Protein AF-A0AA37K1P3-F1 (afdb_monomer_lite)

Secondary structure (DSSP, 8-state):
-PPPPHHHHHHSSSSEEEHHHHHHHHTS-HHHHHHHHTT-SSPPPSS--EEEETTEEEEEHHHHHHHHHHHHHTT--

pLDDT: mean 85.51, std 9.99, range [45.59, 94.88]

Structure (mmCIF, N/CA/C/O backbone):
data_AF-A0AA37K1P3-F1
#
_entry.id   AF-A0AA37K1P3-F1
#
loop_
_atom_site.group_PDB
_atom_site.id
_atom_site.type_symbol
_atom_site.label_atom_id
_atom_site.label_alt_id
_atom_site.label_comp_id
_atom_site.label_asym_id
_atom_site.label_entity_id
_atom_site.label_seq_id
_atom_site.pdbx_PDB_ins_code
_atom_site.Cartn_x
_atom_site.Cartn_y
_atom_site.Cartn_z
_atom_site.occupancy
_atom_site.B_iso_or_equiv
_atom_site.auth_seq_id
_atom_site.auth_comp_id
_atom_site.auth_asym_id
_atom_site.auth_atom_id
_atom_site.pdbx_PDB_model_num
ATOM 1 N N . MET A 1 1 ? -14.006 2.644 -10.538 1.00 53.31 1 MET A N 1
ATOM 2 C CA . MET A 1 1 ? -13.062 1.610 -10.053 1.00 53.31 1 MET A CA 1
ATOM 3 C C . MET A 1 1 ? -13.824 0.671 -9.139 1.00 53.31 1 MET A C 1
ATOM 5 O O . MET A 1 1 ? -14.499 1.162 -8.244 1.00 53.31 1 MET A O 1
ATOM 9 N N . ALA A 1 2 ? -13.787 -0.638 -9.398 1.00 63.41 2 ALA A N 1
ATOM 10 C CA . ALA A 1 2 ? -14.388 -1.626 -8.504 1.00 63.41 2 ALA A CA 1
ATOM 11 C C . ALA A 1 2 ? -13.604 -1.657 -7.183 1.00 63.41 2 ALA A C 1
ATOM 13 O O . ALA A 1 2 ? -12.373 -1.598 -7.208 1.00 63.41 2 ALA A O 1
ATOM 14 N N . ARG A 1 3 ? -14.303 -1.699 -6.042 1.00 76.88 3 ARG A N 1
ATOM 15 C CA . ARG A 1 3 ? -13.641 -1.889 -4.749 1.00 76.88 3 ARG A CA 1
ATOM 16 C C . ARG A 1 3 ? -13.119 -3.321 -4.667 1.00 76.88 3 ARG A C 1
ATOM 18 O O . ARG A 1 3 ? -13.881 -4.237 -4.952 1.00 76.88 3 ARG A O 1
ATOM 25 N N . LYS A 1 4 ? -11.854 -3.486 -4.277 1.00 86.25 4 LYS A N 1
ATOM 26 C CA . LYS A 1 4 ? -11.280 -4.799 -3.955 1.00 86.25 4 LYS A CA 1
ATOM 27 C C . LYS A 1 4 ? -11.457 -5.094 -2.473 1.00 86.25 4 LYS A C 1
ATOM 29 O O . LYS A 1 4 ? -11.324 -4.199 -1.642 1.00 86.25 4 LYS A O 1
ATOM 34 N N . THR A 1 5 ? -11.740 -6.342 -2.147 1.00 89.50 5 THR A N 1
ATOM 35 C CA . THR A 1 5 ? -11.756 -6.856 -0.773 1.00 89.50 5 THR A CA 1
ATOM 36 C C . THR A 1 5 ? -10.343 -7.204 -0.298 1.00 89.50 5 THR A C 1
ATOM 38 O O . THR A 1 5 ? -9.425 -7.348 -1.107 1.00 89.50 5 THR A O 1
ATOM 41 N N . LEU A 1 6 ? -10.143 -7.349 1.016 1.00 89.81 6 LEU A N 1
ATOM 42 C CA . LEU A 1 6 ? -8.846 -7.757 1.568 1.00 89.81 6 LEU A CA 1
ATOM 43 C C . LEU A 1 6 ? -8.434 -9.169 1.110 1.00 89.81 6 LEU A C 1
ATOM 45 O O . LEU A 1 6 ? -7.251 -9.420 0.879 1.00 89.81 6 LEU A O 1
ATOM 49 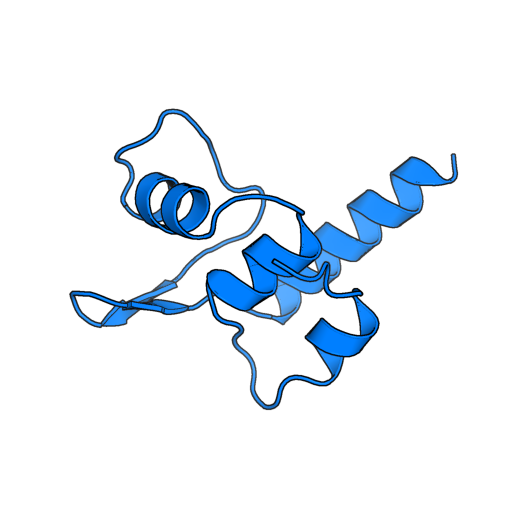N N . ASP A 1 7 ? -9.403 -10.066 0.926 1.00 90.00 7 ASP A N 1
ATOM 50 C CA . ASP A 1 7 ? -9.171 -11.423 0.421 1.00 90.00 7 ASP A CA 1
ATOM 51 C C . ASP A 1 7 ? -8.617 -11.416 -1.014 1.00 90.00 7 ASP A C 1
ATOM 53 O O . ASP A 1 7 ? -7.594 -12.039 -1.301 1.00 90.00 7 ASP A O 1
ATOM 57 N N . GLU A 1 8 ? -9.180 -10.581 -1.891 1.00 91.88 8 GLU A N 1
ATOM 58 C CA . GLU A 1 8 ? -8.653 -10.401 -3.249 1.00 91.88 8 GLU A CA 1
ATOM 59 C C . GLU A 1 8 ? -7.223 -9.855 -3.253 1.00 91.88 8 GLU A C 1
ATOM 61 O O . GLU A 1 8 ? -6.422 -10.226 -4.110 1.00 91.88 8 GLU A O 1
ATOM 66 N N . ILE A 1 9 ? -6.878 -8.981 -2.301 1.00 91.81 9 ILE A N 1
ATOM 67 C CA . ILE A 1 9 ? -5.508 -8.479 -2.146 1.00 91.81 9 ILE A CA 1
ATOM 68 C C . ILE A 1 9 ? -4.564 -9.606 -1.710 1.00 91.81 9 ILE A C 1
ATOM 70 O O . ILE A 1 9 ? -3.448 -9.699 -2.226 1.00 91.81 9 ILE A O 1
ATOM 74 N N . ARG A 1 10 ? -5.001 -10.489 -0.803 1.00 91.06 10 ARG A N 1
ATOM 75 C CA . ARG A 1 10 ? -4.225 -11.660 -0.353 1.00 91.06 10 ARG A CA 1
ATOM 76 C C . ARG A 1 10 ? -3.930 -12.618 -1.500 1.00 91.06 10 ARG A C 1
ATOM 78 O O . ARG A 1 10 ? -2.786 -13.073 -1.611 1.00 91.06 10 ARG A O 1
ATOM 85 N N . ALA A 1 11 ? -4.919 -12.839 -2.365 1.00 92.62 11 ALA A N 1
ATOM 86 C CA . ALA A 1 11 ? -4.837 -13.714 -3.529 1.00 92.62 11 ALA A CA 1
ATOM 87 C C . ALA A 1 11 ? -3.865 -13.225 -4.623 1.00 92.62 11 ALA A C 1
ATOM 89 O O . ALA A 1 11 ? -3.467 -14.015 -5.479 1.00 92.62 11 ALA A O 1
ATOM 90 N N . ILE A 1 12 ? -3.437 -11.952 -4.608 1.00 90.50 12 ILE A N 1
ATOM 91 C CA . ILE A 1 12 ? -2.451 -11.437 -5.572 1.00 90.50 12 ILE A CA 1
ATOM 92 C C . ILE A 1 12 ? -1.118 -12.182 -5.391 1.00 90.50 12 ILE A C 1
ATOM 94 O O . ILE A 1 12 ? -0.567 -12.182 -4.285 1.00 90.50 12 ILE A O 1
ATOM 98 N N . PRO A 1 13 ? -0.550 -12.789 -6.447 1.00 90.06 13 PRO A N 1
ATOM 99 C CA . PRO A 1 13 ? 0.710 -13.509 -6.337 1.00 90.06 13 PRO A CA 1
ATOM 100 C C . PRO A 1 13 ? 1.880 -12.570 -6.014 1.00 90.06 13 PRO A C 1
ATOM 102 O O . PRO A 1 13 ? 1.968 -11.447 -6.508 1.00 90.06 13 PRO A O 1
ATOM 105 N N . GLY A 1 14 ? 2.817 -13.073 -5.210 1.00 90.38 14 GLY A N 1
ATOM 106 C CA . GLY A 1 14 ? 4.035 -12.360 -4.828 1.00 90.38 14 GLY A CA 1
ATOM 107 C C . GLY A 1 14 ? 3.908 -11.496 -3.562 1.00 90.38 14 GLY A C 1
ATOM 108 O O . GLY A 1 14 ? 2.831 -11.379 -2.970 1.00 90.38 14 GLY A O 1
ATOM 109 N N . PRO A 1 15 ? 5.029 -10.904 -3.108 1.00 93.38 15 PRO A N 1
ATOM 110 C CA . PRO A 1 15 ? 5.092 -10.144 -1.858 1.00 93.38 15 PRO A CA 1
ATOM 111 C C . PRO A 1 15 ? 4.676 -8.674 -2.010 1.00 93.38 15 PRO A C 1
ATOM 113 O O . PRO A 1 15 ? 4.740 -7.918 -1.043 1.00 93.38 15 PRO A O 1
ATOM 116 N N . TYR A 1 16 ? 4.249 -8.254 -3.204 1.00 93.75 16 TYR A N 1
ATOM 117 C CA . TYR A 1 16 ? 3.947 -6.862 -3.526 1.00 93.75 16 TYR A CA 1
ATOM 118 C C . TYR A 1 16 ? 2.599 -6.718 -4.223 1.00 93.75 16 TYR A C 1
ATOM 120 O O . TYR A 1 16 ? 2.205 -7.579 -5.004 1.00 93.75 16 TYR A O 1
ATOM 128 N N . ILE A 1 17 ? 1.945 -5.581 -4.002 1.00 93.12 17 ILE A N 1
ATOM 129 C CA . ILE A 1 17 ? 0.749 -5.157 -4.734 1.00 93.12 17 ILE A CA 1
ATOM 130 C C . ILE A 1 17 ? 0.997 -3.823 -5.435 1.00 93.12 17 ILE A C 1
ATOM 132 O O . ILE A 1 17 ? 1.911 -3.065 -5.087 1.00 93.12 17 ILE A O 1
ATOM 136 N N . SER A 1 18 ? 0.188 -3.527 -6.450 1.00 91.56 18 SER A N 1
ATOM 137 C CA . SER A 1 18 ? 0.279 -2.254 -7.156 1.00 91.56 18 SER A CA 1
ATOM 138 C C . SER A 1 18 ? -0.461 -1.140 -6.408 1.00 91.56 18 SER A C 1
ATOM 140 O O . SER A 1 18 ? -1.355 -1.383 -5.597 1.00 91.56 18 SER A O 1
ATOM 142 N N . ALA A 1 19 ? -0.146 0.116 -6.744 1.00 90.50 19 ALA A N 1
ATOM 143 C CA . ALA A 1 19 ? -0.927 1.263 -6.277 1.00 90.50 19 ALA A CA 1
ATOM 144 C C . ALA A 1 19 ? -2.413 1.159 -6.659 1.00 90.50 19 ALA A C 1
ATOM 146 O O . ALA A 1 19 ? -3.256 1.655 -5.925 1.00 90.50 19 ALA A O 1
ATOM 147 N N . ALA A 1 20 ? -2.737 0.522 -7.790 1.00 90.38 20 ALA A N 1
ATOM 148 C CA . ALA A 1 20 ? -4.119 0.332 -8.220 1.00 90.38 20 ALA A CA 1
ATOM 149 C C . ALA A 1 20 ? -4.865 -0.653 -7.315 1.00 90.38 20 ALA A C 1
ATOM 151 O O . ALA A 1 20 ? -6.005 -0.387 -6.953 1.00 90.38 20 ALA A O 1
ATOM 152 N N . ASP A 1 21 ? -4.211 -1.739 -6.900 1.00 91.75 21 ASP A N 1
ATOM 153 C CA . ASP A 1 21 ? -4.801 -2.722 -5.988 1.00 91.75 21 ASP A CA 1
ATOM 154 C C . ASP A 1 21 ? -5.057 -2.110 -4.609 1.00 91.75 21 ASP A C 1
ATOM 156 O O . ASP A 1 21 ? -6.171 -2.182 -4.091 1.00 91.75 21 ASP A O 1
ATOM 160 N N . ALA A 1 22 ? -4.054 -1.422 -4.055 1.00 90.44 22 ALA A N 1
ATOM 161 C CA . ALA A 1 22 ? -4.203 -0.715 -2.789 1.00 90.44 22 ALA A CA 1
ATOM 162 C C . ALA A 1 22 ? -5.306 0.351 -2.865 1.00 90.44 22 ALA A C 1
ATOM 164 O O . ALA A 1 22 ? -6.166 0.423 -1.992 1.00 90.44 22 ALA A O 1
ATOM 165 N N . ALA A 1 23 ? -5.331 1.151 -3.932 1.00 91.19 23 ALA A N 1
ATOM 166 C CA . ALA A 1 23 ? -6.348 2.177 -4.139 1.00 91.19 23 ALA A CA 1
ATOM 167 C C . ALA A 1 23 ? -7.760 1.588 -4.267 1.00 91.19 23 ALA A C 1
ATOM 169 O O . ALA A 1 23 ? -8.699 2.135 -3.688 1.00 91.19 23 ALA A O 1
ATOM 170 N N . ALA A 1 24 ? -7.899 0.448 -4.950 1.00 92.00 24 ALA A N 1
ATOM 171 C CA . ALA A 1 24 ? -9.162 -0.268 -5.075 1.00 92.00 24 ALA A CA 1
ATOM 172 C C . ALA A 1 24 ? -9.682 -0.770 -3.719 1.00 92.00 24 ALA A C 1
ATOM 174 O O . ALA A 1 24 ? -10.883 -0.692 -3.475 1.00 92.00 24 ALA A O 1
ATOM 175 N N . TYR A 1 25 ? -8.806 -1.227 -2.818 1.00 91.31 25 TYR A N 1
ATOM 176 C CA . TYR A 1 25 ? -9.201 -1.590 -1.451 1.00 91.31 25 TYR A CA 1
ATOM 177 C C . TYR A 1 25 ? -9.601 -0.368 -0.614 1.00 91.31 25 TYR A C 1
ATOM 179 O O . TYR A 1 25 ? -10.643 -0.345 0.041 1.00 91.31 25 TYR A O 1
ATOM 187 N N . ILE A 1 26 ? -8.787 0.688 -0.650 1.00 89.00 26 ILE A N 1
ATOM 188 C CA . ILE A 1 26 ? -9.015 1.892 0.160 1.00 89.00 26 ILE A CA 1
ATOM 189 C C . ILE A 1 26 ? -10.250 2.665 -0.330 1.00 89.00 26 ILE A C 1
ATOM 191 O O . ILE A 1 26 ? -10.917 3.313 0.479 1.00 89.00 26 ILE A O 1
ATOM 195 N N . GLY A 1 27 ? -10.561 2.571 -1.626 1.00 88.56 27 GLY A N 1
ATOM 196 C CA . GLY A 1 27 ? -11.620 3.326 -2.290 1.00 88.56 27 GLY A CA 1
ATOM 197 C C . GLY A 1 27 ? -11.182 4.731 -2.708 1.00 88.56 27 GLY A C 1
ATOM 198 O O . GLY A 1 27 ? -11.984 5.657 -2.637 1.00 88.56 27 GLY A O 1
ATOM 199 N N . ILE A 1 28 ? -9.916 4.906 -3.102 1.00 89.06 28 ILE A N 1
ATOM 200 C CA . ILE A 1 28 ? -9.347 6.192 -3.547 1.00 89.06 28 ILE A CA 1
ATOM 201 C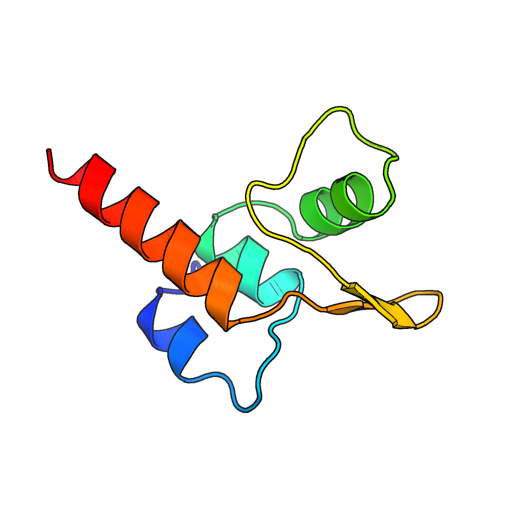 C . ILE A 1 28 ? -8.762 6.080 -4.957 1.00 89.06 28 ILE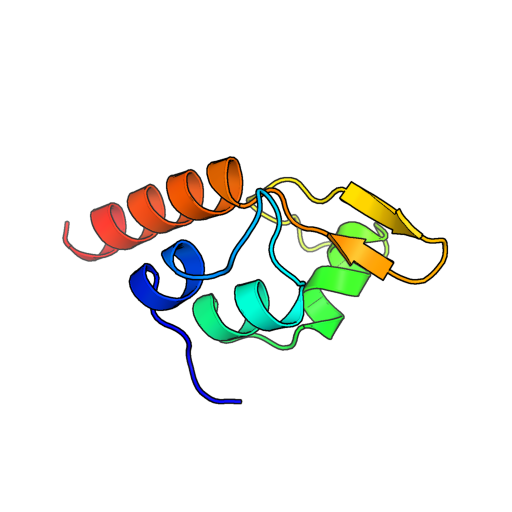 A C 1
ATOM 203 O O . ILE A 1 28 ? -8.687 4.992 -5.521 1.00 89.06 28 ILE A O 1
ATOM 207 N N . ASP A 1 29 ? -8.317 7.201 -5.523 1.00 89.38 29 ASP A N 1
ATOM 208 C CA . ASP A 1 29 ? -7.596 7.204 -6.795 1.00 89.38 29 ASP A CA 1
ATOM 209 C C . ASP A 1 29 ? -6.128 6.744 -6.608 1.00 89.38 29 ASP A C 1
ATOM 211 O O . ASP A 1 29 ? -5.438 7.227 -5.702 1.00 89.38 29 ASP A O 1
ATOM 215 N N . PRO A 1 30 ? -5.593 5.837 -7.450 1.00 89.31 30 PRO A N 1
ATOM 216 C CA . PRO A 1 30 ? -4.209 5.369 -7.337 1.00 89.31 30 PRO A CA 1
ATOM 217 C C . PRO A 1 30 ? -3.156 6.457 -7.554 1.00 89.31 30 PRO A C 1
ATOM 219 O O . PRO A 1 30 ? -2.022 6.310 -7.089 1.00 89.31 30 PRO A O 1
ATOM 222 N N . GLN A 1 31 ? -3.492 7.556 -8.232 1.00 88.56 31 GLN A N 1
ATOM 223 C CA . GLN A 1 31 ? -2.619 8.717 -8.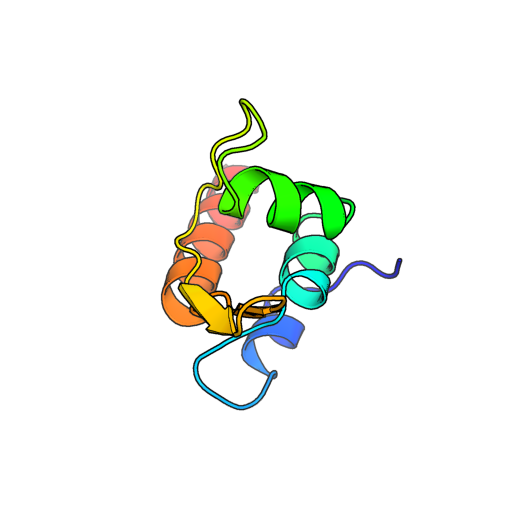349 1.00 88.56 31 GLN A CA 1
ATOM 224 C C . GLN A 1 31 ? -2.372 9.366 -6.986 1.00 88.56 31 GLN A C 1
ATOM 226 O O . GLN A 1 31 ? -1.259 9.824 -6.745 1.00 88.56 31 GLN A O 1
ATOM 231 N N . ILE A 1 32 ? -3.337 9.331 -6.060 1.00 88.69 32 ILE A N 1
ATOM 232 C CA . ILE A 1 32 ? -3.151 9.852 -4.696 1.00 88.69 32 ILE A CA 1
ATOM 233 C C . ILE A 1 32 ? -2.031 9.082 -3.992 1.00 88.69 32 ILE A C 1
ATOM 235 O O . ILE A 1 32 ? -1.124 9.695 -3.430 1.00 88.69 32 ILE A O 1
ATOM 239 N N . ILE A 1 33 ? -2.034 7.749 -4.102 1.00 89.00 33 ILE A N 1
ATOM 240 C CA . ILE A 1 33 ? -0.975 6.897 -3.544 1.00 89.00 33 ILE A CA 1
ATOM 241 C C . ILE A 1 33 ? 0.375 7.220 -4.190 1.00 89.00 33 ILE A C 1
ATOM 243 O O . ILE A 1 33 ? 1.374 7.356 -3.491 1.00 89.00 33 ILE A O 1
ATOM 247 N N . ARG A 1 34 ? 0.415 7.402 -5.516 1.00 87.94 34 ARG A N 1
ATOM 248 C CA . ARG A 1 34 ? 1.653 7.750 -6.237 1.00 87.94 34 ARG A CA 1
ATOM 249 C C . ARG A 1 34 ? 2.232 9.094 -5.805 1.00 87.94 34 ARG A C 1
ATOM 251 O O . ARG A 1 34 ? 3.437 9.192 -5.602 1.00 87.94 34 ARG A O 1
ATOM 258 N N . VAL A 1 35 ? 1.396 10.121 -5.667 1.00 88.69 35 VAL A N 1
ATOM 259 C CA . VAL A 1 35 ? 1.831 11.469 -5.272 1.00 88.69 35 VAL A CA 1
ATOM 260 C C . VAL A 1 35 ? 2.282 11.485 -3.808 1.00 88.69 35 VAL A C 1
ATOM 262 O O . VAL A 1 35 ? 3.303 12.102 -3.502 1.00 88.69 35 VAL A O 1
ATOM 265 N N . ALA A 1 36 ? 1.576 10.774 -2.922 1.00 88.44 36 ALA A N 1
ATOM 266 C CA . ALA A 1 36 ? 1.960 10.620 -1.520 1.00 88.44 36 ALA A CA 1
ATOM 267 C C . ALA A 1 36 ? 3.294 9.869 -1.367 1.00 88.44 36 ALA A C 1
ATOM 269 O O . ALA A 1 36 ? 4.200 10.357 -0.699 1.00 88.44 36 ALA A O 1
ATOM 270 N N . ALA A 1 37 ? 3.465 8.744 -2.069 1.00 86.00 37 ALA A N 1
ATOM 271 C CA . ALA A 1 37 ? 4.718 7.987 -2.087 1.00 86.00 37 ALA A CA 1
ATOM 272 C C . ALA A 1 37 ? 5.898 8.790 -2.668 1.00 86.00 37 ALA A C 1
ATOM 274 O O . ALA A 1 37 ? 7.039 8.608 -2.257 1.00 86.00 37 ALA A O 1
ATOM 275 N N . ALA A 1 38 ? 5.634 9.701 -3.611 1.00 84.44 38 ALA A N 1
ATOM 276 C CA . ALA A 1 38 ? 6.642 10.598 -4.173 1.00 84.44 38 ALA A CA 1
ATOM 277 C C . ALA A 1 38 ? 6.989 11.794 -3.261 1.00 84.44 38 ALA A C 1
ATOM 279 O O . ALA A 1 38 ? 7.766 12.651 -3.679 1.00 84.44 38 ALA A O 1
ATOM 280 N N . GLY A 1 39 ? 6.385 11.906 -2.070 1.00 81.25 39 GLY A N 1
ATOM 281 C CA . GLY A 1 39 ? 6.581 13.039 -1.157 1.00 81.25 39 GLY A CA 1
ATOM 282 C C . GLY A 1 39 ? 6.023 14.367 -1.682 1.00 81.25 39 GLY A C 1
ATOM 283 O O . GLY A 1 39 ? 6.357 15.429 -1.168 1.00 81.25 39 GLY A O 1
ATOM 284 N N . LYS A 1 40 ? 5.179 14.327 -2.722 1.00 80.81 40 LYS A N 1
ATOM 285 C CA . LYS A 1 40 ? 4.592 15.513 -3.370 1.00 80.81 40 LYS A CA 1
ATOM 286 C C . LYS A 1 40 ? 3.233 15.909 -2.784 1.00 80.81 40 LYS A C 1
ATOM 288 O O . LYS A 1 40 ? 2.627 16.870 -3.248 1.00 80.81 40 LYS A O 1
ATOM 2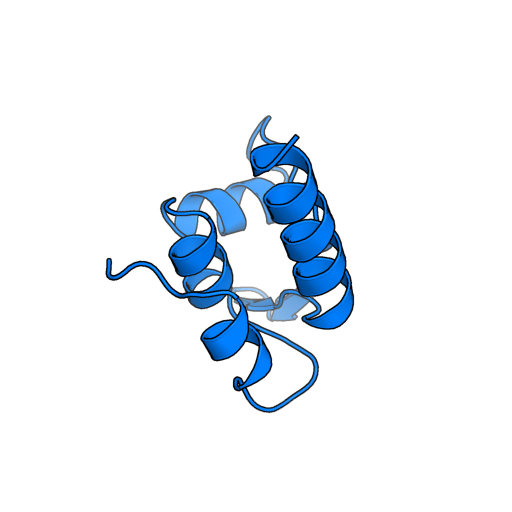93 N N . SER A 1 41 ? 2.733 15.164 -1.799 1.00 79.81 41 SER A N 1
ATOM 294 C CA . SER A 1 41 ? 1.476 15.442 -1.099 1.00 79.81 41 SER A CA 1
ATOM 295 C C . SER A 1 41 ? 1.717 15.552 0.403 1.00 79.81 41 SER A C 1
ATOM 297 O O . SER A 1 41 ? 2.618 14.914 0.937 1.00 79.81 41 SER A O 1
ATOM 299 N N . LYS A 1 42 ? 0.859 16.313 1.091 1.00 80.06 42 LYS A N 1
ATOM 300 C CA . LYS A 1 42 ? 0.797 16.346 2.563 1.00 80.06 42 LYS A CA 1
ATOM 301 C C . LYS A 1 42 ? 0.157 15.081 3.159 1.00 80.06 42 LYS A C 1
ATOM 303 O O . LYS A 1 42 ? 0.103 14.940 4.374 1.00 80.06 42 LYS A O 1
ATOM 308 N N . ILE A 1 43 ? -0.371 14.190 2.317 1.00 81.31 43 ILE A N 1
ATOM 309 C CA . ILE A 1 43 ? -0.989 12.931 2.736 1.00 81.31 43 ILE A CA 1
ATOM 310 C C . ILE A 1 43 ? 0.111 11.920 3.053 1.00 81.31 43 ILE A C 1
ATOM 312 O O . ILE A 1 43 ? 0.890 11.554 2.174 1.00 81.31 43 ILE A O 1
ATOM 316 N N . GLN A 1 44 ? 0.129 11.428 4.290 1.00 81.19 44 GLN A N 1
ATOM 317 C CA . GLN A 1 44 ? 0.976 10.314 4.693 1.00 81.19 44 GLN A CA 1
ATOM 318 C C . GLN A 1 44 ? 0.243 8.994 4.442 1.00 81.19 44 GLN A C 1
ATOM 320 O O . GLN A 1 44 ? -0.901 8.817 4.864 1.00 81.19 44 GLN A O 1
ATOM 325 N N . LEU A 1 45 ? 0.893 8.065 3.738 1.00 85.62 45 LEU A N 1
ATOM 326 C CA . LEU A 1 45 ? 0.358 6.717 3.573 1.00 85.62 45 LEU A CA 1
ATOM 327 C C . LEU A 1 45 ? 0.555 5.934 4.875 1.00 85.62 45 LEU A C 1
ATOM 329 O O . LEU A 1 45 ? 1.648 5.971 5.440 1.00 85.62 45 LEU A O 1
ATOM 333 N N . PRO A 1 46 ? -0.466 5.204 5.347 1.00 86.38 46 PRO A N 1
ATOM 334 C CA . PRO A 1 46 ? -0.375 4.448 6.593 1.00 86.38 46 PRO A CA 1
ATOM 335 C C . PRO A 1 46 ? 0.353 3.101 6.432 1.00 86.38 46 PRO A C 1
ATOM 337 O O . PRO A 1 46 ? 0.414 2.316 7.371 1.00 86.38 46 PRO A O 1
ATOM 340 N N . PHE A 1 47 ? 0.891 2.826 5.245 1.00 89.81 47 PHE A N 1
ATOM 341 C CA . PHE A 1 47 ? 1.670 1.642 4.903 1.00 89.81 47 PHE A CA 1
ATOM 342 C C . PHE A 1 47 ? 2.915 2.063 4.111 1.00 89.81 47 PHE A C 1
ATOM 344 O O . PHE A 1 47 ? 2.889 3.088 3.416 1.00 89.81 47 PHE A O 1
ATOM 351 N N . PRO A 1 48 ? 4.007 1.284 4.185 1.00 90.00 48 PRO A N 1
ATOM 352 C CA . PRO A 1 48 ? 5.217 1.573 3.433 1.00 90.00 48 PRO A CA 1
ATOM 353 C C . PRO A 1 48 ? 4.985 1.438 1.925 1.00 90.00 48 PRO A C 1
ATOM 355 O O . PRO A 1 48 ? 4.134 0.681 1.459 1.00 90.00 48 PRO A O 1
ATOM 358 N N . THR A 1 49 ? 5.793 2.153 1.145 1.00 90.50 49 THR A N 1
ATOM 359 C CA . THR A 1 49 ? 5.854 2.001 -0.312 1.00 90.50 49 THR A CA 1
ATOM 360 C C . THR A 1 49 ? 7.307 1.931 -0.748 1.00 90.50 49 THR A C 1
ATOM 362 O O . THR A 1 49 ? 8.158 2.610 -0.180 1.00 90.50 49 THR A O 1
ATOM 365 N N . GLU A 1 50 ? 7.591 1.117 -1.757 1.00 89.44 50 GLU A N 1
ATOM 366 C CA . GLU A 1 50 ? 8.924 0.972 -2.324 1.00 89.44 50 GLU A CA 1
ATOM 367 C C . GLU A 1 50 ? 8.944 1.463 -3.771 1.00 89.44 50 GLU A C 1
ATOM 369 O O . GLU A 1 50 ? 8.037 1.195 -4.568 1.00 89.44 50 GLU A O 1
ATOM 374 N N . LYS A 1 51 ? 10.025 2.148 -4.143 1.00 84.69 51 LYS A N 1
ATOM 375 C CA . LYS A 1 51 ? 10.281 2.506 -5.537 1.00 84.69 51 LYS A CA 1
ATOM 376 C C . LYS A 1 51 ? 10.762 1.256 -6.276 1.00 84.69 51 LYS A C 1
ATOM 378 O O . LYS A 1 51 ? 11.828 0.736 -5.975 1.00 84.69 51 LYS A O 1
ATOM 383 N N . TRP A 1 52 ? 9.975 0.767 -7.234 1.00 81.19 52 TRP A N 1
ATOM 384 C CA . TRP A 1 52 ? 10.360 -0.382 -8.060 1.00 81.19 52 TRP A CA 1
ATOM 385 C C . TRP A 1 52 ? 11.187 0.068 -9.264 1.00 81.19 52 TRP A C 1
ATOM 387 O O . TRP A 1 52 ? 12.259 -0.463 -9.528 1.00 81.19 52 TRP A O 1
ATOM 397 N N . THR A 1 53 ? 10.703 1.075 -9.986 1.00 79.56 53 THR A N 1
ATOM 398 C CA . THR A 1 53 ? 11.427 1.693 -11.101 1.00 79.56 53 THR A CA 1
ATOM 399 C C . THR A 1 53 ? 11.311 3.208 -11.007 1.00 79.56 53 THR A C 1
ATOM 401 O O . THR A 1 53 ? 10.603 3.736 -10.150 1.00 79.56 53 THR A O 1
ATOM 404 N N . GLU A 1 54 ? 11.974 3.943 -11.899 1.00 76.12 54 GLU A N 1
ATOM 405 C CA . GLU A 1 54 ? 11.889 5.408 -11.931 1.00 76.12 54 GLU A CA 1
ATOM 406 C C . GLU A 1 54 ? 10.442 5.932 -11.988 1.00 76.12 54 GLU A C 1
ATOM 408 O O . GLU A 1 54 ? 10.136 6.960 -11.388 1.00 76.12 54 GLU A O 1
ATOM 413 N N . LYS A 1 55 ? 9.540 5.180 -12.637 1.00 74.50 55 LYS A N 1
ATOM 414 C CA . LYS A 1 55 ? 8.131 5.551 -12.850 1.00 74.50 55 LYS A CA 1
ATOM 415 C C . LYS A 1 55 ? 7.123 4.643 -12.139 1.00 74.50 55 LYS A C 1
ATOM 417 O O . LYS A 1 55 ? 5.920 4.878 -12.251 1.00 74.50 55 LYS A O 1
ATOM 422 N N . ARG A 1 56 ? 7.568 3.586 -11.450 1.00 79.19 56 ARG A N 1
ATOM 423 C CA . ARG A 1 56 ? 6.675 2.614 -10.797 1.00 79.19 56 ARG A CA 1
ATOM 424 C C . ARG A 1 56 ? 7.010 2.457 -9.325 1.00 79.19 56 ARG A C 1
ATOM 426 O O . ARG A 1 56 ? 8.169 2.302 -8.949 1.00 79.19 56 ARG A O 1
ATOM 433 N N . LEU A 1 57 ? 5.962 2.416 -8.513 1.00 88.50 57 LEU A N 1
ATOM 434 C CA . LEU A 1 57 ? 6.032 2.048 -7.106 1.00 88.50 57 LEU A CA 1
ATOM 435 C C . LEU A 1 57 ? 5.364 0.692 -6.897 1.00 88.50 57 LEU A C 1
ATOM 437 O O . LEU A 1 57 ? 4.430 0.330 -7.619 1.00 88.50 57 LEU A O 1
ATOM 441 N N . ARG A 1 58 ? 5.844 -0.026 -5.893 1.00 90.19 58 ARG A N 1
ATOM 442 C CA . ARG A 1 58 ? 5.266 -1.269 -5.396 1.00 90.19 58 ARG A CA 1
ATOM 443 C C . ARG A 1 58 ? 4.978 -1.110 -3.910 1.00 90.19 58 ARG A C 1
ATOM 445 O O . ARG A 1 58 ? 5.664 -0.363 -3.218 1.00 90.19 58 ARG A O 1
ATOM 452 N N . ILE A 1 59 ? 3.949 -1.785 -3.429 1.00 94.00 59 ILE A N 1
ATOM 453 C CA . ILE A 1 59 ? 3.526 -1.710 -2.032 1.00 94.00 59 ILE A CA 1
ATOM 454 C C . ILE A 1 59 ? 3.770 -3.086 -1.418 1.00 94.00 59 ILE A C 1
ATOM 456 O O . ILE A 1 59 ? 3.252 -4.064 -1.963 1.00 94.00 59 ILE A O 1
ATOM 460 N N . PRO A 1 60 ? 4.563 -3.202 -0.339 1.00 94.88 60 PRO A N 1
ATOM 461 C CA . PRO A 1 60 ? 4.732 -4.457 0.385 1.00 94.88 60 PRO A CA 1
ATOM 462 C C . PRO A 1 60 ? 3.380 -5.004 0.851 1.00 94.88 60 PRO A C 1
ATOM 464 O O . PRO A 1 60 ? 2.657 -4.349 1.603 1.00 94.88 60 PRO A O 1
ATOM 467 N N . LYS A 1 61 ? 3.033 -6.209 0.392 1.00 94.00 61 LYS A N 1
ATOM 468 C CA . LYS A 1 61 ? 1.721 -6.819 0.634 1.00 94.00 61 LYS A CA 1
ATOM 469 C C . LYS A 1 61 ? 1.501 -7.130 2.115 1.00 94.00 61 LYS A C 1
ATOM 471 O O . LYS A 1 61 ? 0.414 -6.874 2.610 1.00 94.00 61 LYS A O 1
ATOM 476 N N . GLY A 1 62 ? 2.522 -7.632 2.816 1.00 93.31 62 GLY A N 1
ATOM 477 C CA . GLY A 1 62 ? 2.448 -7.947 4.252 1.00 93.31 62 GLY A CA 1
ATOM 478 C C . GLY A 1 62 ? 2.035 -6.735 5.098 1.00 93.31 62 GLY A C 1
ATOM 479 O O . GLY A 1 62 ? 0.915 -6.730 5.602 1.00 93.31 62 GLY A O 1
ATOM 480 N N . PRO A 1 63 ? 2.844 -5.658 5.130 1.00 93.19 63 PRO A N 1
ATOM 481 C CA . PRO A 1 63 ? 2.513 -4.436 5.866 1.00 93.19 63 PRO A CA 1
ATOM 482 C C . PRO A 1 63 ? 1.177 -3.805 5.461 1.00 93.19 63 PRO A C 1
ATOM 484 O O . PRO A 1 63 ? 0.474 -3.228 6.289 1.00 93.19 63 PRO A O 1
ATOM 487 N N . PHE A 1 64 ? 0.810 -3.902 4.178 1.00 93.69 64 PHE A N 1
ATOM 488 C CA . PHE A 1 64 ? -0.487 -3.425 3.709 1.00 93.69 64 PHE A CA 1
ATOM 489 C C . PHE A 1 64 ? -1.650 -4.236 4.294 1.00 93.69 64 PHE A C 1
ATOM 491 O O . PHE A 1 64 ? -2.643 -3.645 4.715 1.00 93.69 64 PHE A O 1
ATOM 498 N N . ILE A 1 65 ? -1.536 -5.568 4.323 1.00 92.56 65 ILE A N 1
ATOM 499 C CA . ILE A 1 65 ? -2.550 -6.451 4.909 1.00 92.56 65 ILE A CA 1
ATOM 500 C C . ILE A 1 65 ? -2.653 -6.210 6.414 1.00 92.56 65 ILE A C 1
ATOM 502 O O . ILE A 1 65 ? -3.764 -6.023 6.892 1.00 92.56 65 ILE A O 1
ATOM 506 N N . GLU A 1 66 ? -1.534 -6.130 7.138 1.00 92.44 66 GLU A N 1
ATOM 507 C CA . GLU A 1 66 ? -1.543 -5.863 8.584 1.00 92.44 66 GLU A CA 1
ATOM 508 C C . GLU A 1 66 ? -2.273 -4.549 8.898 1.00 92.44 66 GLU A C 1
ATOM 510 O O . GLU A 1 66 ? -3.159 -4.494 9.753 1.00 92.44 66 GLU A O 1
ATOM 515 N N . TRP A 1 67 ? -1.974 -3.487 8.144 1.00 92.62 67 TRP A N 1
ATOM 516 C CA . TRP A 1 67 ? -2.697 -2.222 8.259 1.00 92.62 67 TRP A CA 1
ATOM 517 C C . TRP A 1 67 ? -4.196 -2.370 7.948 1.00 92.62 67 TRP A C 1
ATOM 519 O O . TRP A 1 67 ? -5.043 -1.806 8.651 1.00 92.62 67 TRP A O 1
ATOM 529 N N . ALA A 1 68 ? -4.531 -3.106 6.888 1.00 90.56 68 ALA A N 1
ATOM 530 C CA . ALA A 1 68 ? -5.905 -3.330 6.467 1.00 90.56 68 ALA A CA 1
ATOM 531 C C . ALA A 1 68 ? -6.712 -4.094 7.529 1.00 90.56 68 ALA A C 1
ATOM 533 O O . ALA A 1 68 ? -7.826 -3.671 7.834 1.00 90.56 68 ALA A O 1
ATOM 534 N N . GLU A 1 69 ? -6.138 -5.131 8.141 1.00 90.50 69 GLU A N 1
ATOM 535 C CA . GLU A 1 69 ? -6.752 -5.909 9.224 1.00 90.50 69 GLU A CA 1
ATOM 536 C C . GLU A 1 69 ? -7.017 -5.047 10.459 1.00 90.50 69 GLU A C 1
ATOM 538 O O . GLU A 1 69 ? -8.127 -5.050 10.993 1.00 90.50 69 GLU A O 1
ATOM 543 N N . VAL A 1 70 ? -6.040 -4.232 10.873 1.00 88.75 70 VAL A N 1
ATOM 544 C CA . VAL A 1 70 ? -6.211 -3.285 11.988 1.00 88.75 70 VAL A CA 1
ATOM 545 C C . VAL A 1 70 ? -7.346 -2.298 11.697 1.00 88.75 70 VAL A C 1
ATOM 547 O O . VAL A 1 70 ? -8.130 -1.957 12.585 1.00 88.75 70 VAL A O 1
ATOM 550 N N . ARG A 1 71 ? -7.460 -1.827 10.450 1.00 83.94 71 ARG A N 1
ATOM 551 C CA . ARG A 1 71 ? -8.510 -0.891 10.030 1.00 83.94 71 ARG A CA 1
ATOM 552 C C . ARG A 1 71 ? -9.901 -1.531 10.028 1.00 83.94 71 ARG A C 1
ATOM 554 O O . ARG A 1 71 ? -10.845 -0.866 10.449 1.00 83.94 71 ARG A O 1
ATOM 561 N N . GLU A 1 72 ? -10.046 -2.768 9.555 1.00 81.25 72 GLU A N 1
ATOM 562 C CA . GLU A 1 72 ? -11.334 -3.479 9.578 1.00 81.25 72 GLU A CA 1
ATOM 563 C C . GLU A 1 72 ? -11.747 -3.860 11.002 1.00 81.25 72 GLU A C 1
ATOM 565 O O . GLU A 1 72 ? -12.907 -3.660 11.360 1.00 81.25 72 GLU A O 1
ATOM 570 N N . GLY A 1 73 ? -10.799 -4.287 11.844 1.00 75.06 73 GLY A N 1
ATOM 5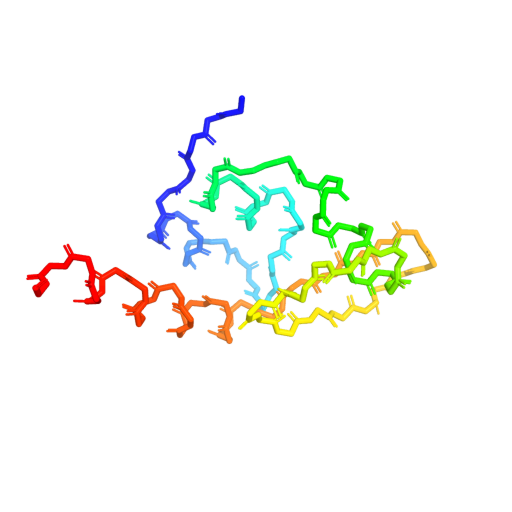71 C CA . GLY A 1 73 ? -11.044 -4.563 13.263 1.00 75.06 73 GLY A CA 1
ATOM 572 C C . GLY A 1 73 ? -11.535 -3.335 14.037 1.00 75.06 73 GLY A C 1
ATOM 573 O O . GLY A 1 73 ? -12.447 -3.442 14.849 1.00 75.06 73 GLY A O 1
ATOM 574 N N . ARG A 1 74 ? -11.019 -2.137 13.725 1.00 62.62 74 ARG A N 1
ATOM 575 C CA . ARG A 1 74 ? -11.515 -0.866 14.294 1.00 62.62 74 ARG A CA 1
ATOM 576 C C . ARG A 1 74 ? -12.889 -0.440 13.785 1.00 62.62 74 ARG A C 1
ATOM 578 O O . ARG A 1 74 ? -13.503 0.427 14.391 1.00 62.62 74 ARG A O 1
ATOM 585 N N . ARG A 1 75 ? -13.351 -0.971 12.652 1.00 57.94 75 ARG A N 1
ATOM 586 C CA . ARG A 1 75 ? -14.655 -0.615 12.072 1.00 57.94 75 ARG A CA 1
ATOM 587 C C . ARG A 1 75 ? -15.801 -1.440 12.664 1.00 57.94 75 ARG A C 1
ATOM 589 O O . ARG A 1 75 ? -16.954 -1.090 12.439 1.00 57.94 75 ARG A O 1
ATOM 596 N N . GLN A 1 76 ? -15.476 -2.520 13.377 1.00 53.16 76 GLN A N 1
ATOM 597 C CA . GLN A 1 76 ? -16.427 -3.419 14.035 1.00 53.16 76 GLN A CA 1
ATOM 598 C C . GLN A 1 76 ? -16.507 -3.217 15.561 1.00 53.16 76 GLN A C 1
ATOM 600 O O . GLN A 1 76 ? -17.215 -3.973 16.220 1.00 53.16 76 GLN A O 1
ATOM 605 N N . ALA A 1 77 ? -15.795 -2.226 16.110 1.00 45.59 77 ALA A N 1
ATOM 606 C CA . ALA A 1 77 ? -15.800 -1.877 17.532 1.00 45.59 77 ALA A CA 1
ATOM 607 C C . ALA A 1 77 ? -16.597 -0.594 17.796 1.00 45.59 77 ALA A C 1
ATOM 609 O O . ALA A 1 77 ? -16.573 0.301 16.917 1.00 45.59 77 ALA A O 1
#

Radius of gyration: 12.13 Å; chains: 1; bounding box: 28×30×30 Å

Foldseek 3Di:
DAADDLVNLVPDPDQWDFLVNLCSPVVHDSVVVVCQLVVNDPDHDPADWADPDPRGIIGGSVRSSVVVVVVVVVVVD

Sequence (77 aa):
MARKTLDEIRAIPGPYISAADAAAYIGIDPQIIRVAAAGKSKIQLPFPTEKWTEKRLRIPKGPFIEWAEVREGRRQA